Protein AF-A0A1J3I0X1-F1 (afdb_monomer_lite)

Radius of gyration: 29.66 Å; chains: 1; bounding box: 71×69×44 Å

Foldseek 3Di:
DDDDDDDDDDDDDDDDDPDDPPPPVPPDDPPPPPPDQDPQNVVLLVVQCVVCVVVCPDDRPLVVSCVVCVVPDDPPDDSVNSVVVVCVVVVPD

Secondary structure (DSSP, 8-state):
------------------------TTSSS------PPPHHHHHHHHHHHHHHHTT-SSS--HHHHHHHTTTTS-TT--HHHHHHHHHHHHS--

InterPro domains:
  IPR001005 SANT/Myb domain [PS50090] (29-90)
  IPR001005 SANT/Myb domain [SM00717] (33-92)
  IPR009057 Homedomain-like superfamily [SSF46689] (32-90)

Structure (mmCIF, N/CA/C/O backbone):
data_AF-A0A1J3I0X1-F1
#
_entry.id   AF-A0A1J3I0X1-F1
#
loop_
_atom_site.group_PDB
_atom_site.id
_atom_site.type_symbol
_atom_site.label_atom_id
_atom_site.label_alt_id
_atom_site.label_comp_id
_atom_site.label_asym_id
_atom_site.label_entity_id
_atom_site.label_seq_id
_atom_site.pdbx_PDB_ins_code
_atom_site.Cartn_x
_atom_site.Cartn_y
_atom_site.Cartn_z
_atom_site.occupancy
_atom_site.B_iso_or_equiv
_atom_site.auth_seq_id
_atom_site.auth_comp_id
_atom_site.auth_asym_id
_atom_site.auth_atom_id
_atom_site.pdbx_PDB_model_num
ATOM 1 N N . LYS A 1 1 ? -48.905 57.317 30.537 1.00 42.53 1 LYS A N 1
ATOM 2 C CA . LYS A 1 1 ? -49.903 56.322 30.070 1.00 42.53 1 LYS A CA 1
ATOM 3 C C . LYS A 1 1 ? -49.237 55.399 29.047 1.00 42.53 1 LYS A C 1
ATOM 5 O O . LYS A 1 1 ? -49.362 55.657 27.867 1.00 42.53 1 LYS A O 1
ATOM 10 N N . MET A 1 2 ? -48.495 54.379 29.494 1.00 48.78 2 MET A N 1
ATOM 11 C CA . MET A 1 2 ? -47.951 53.287 28.667 1.00 48.78 2 MET A CA 1
ATOM 12 C C . MET A 1 2 ? -47.876 52.036 29.564 1.00 48.78 2 MET A C 1
ATOM 14 O O . MET A 1 2 ? -47.176 52.047 30.571 1.00 48.78 2 MET A O 1
ATOM 18 N N . LYS A 1 3 ? -48.670 51.007 29.247 1.00 43.09 3 LYS A N 1
ATOM 19 C CA . LYS A 1 3 ? -48.637 49.641 29.808 1.00 43.09 3 LYS A CA 1
ATOM 20 C C . LYS A 1 3 ? -48.773 48.711 28.588 1.00 43.09 3 LYS A C 1
ATOM 22 O O . LYS A 1 3 ? -49.709 48.905 27.827 1.00 43.09 3 LYS A O 1
ATOM 27 N N . ASN A 1 4 ? -47.780 47.923 28.183 1.00 41.53 4 ASN A N 1
ATOM 28 C CA . ASN A 1 4 ? -47.164 46.759 28.830 1.00 41.53 4 ASN A CA 1
ATOM 29 C C . ASN A 1 4 ? -47.949 45.451 28.580 1.00 41.53 4 ASN A C 1
ATOM 31 O O . ASN A 1 4 ? -48.959 45.211 29.226 1.00 41.53 4 ASN A O 1
ATOM 35 N N . GLN A 1 5 ? -47.347 44.614 27.725 1.00 48.22 5 GLN A N 1
ATOM 36 C CA . GLN A 1 5 ? -47.151 43.163 27.869 1.00 48.22 5 GLN A CA 1
ATOM 37 C C . GLN A 1 5 ? -48.267 42.127 27.603 1.00 48.22 5 GLN A C 1
ATOM 39 O O . GLN A 1 5 ? -49.361 42.172 28.148 1.00 48.22 5 GLN A O 1
ATOM 44 N N . GLN A 1 6 ? -47.775 41.081 26.915 1.00 39.16 6 GLN A N 1
ATOM 45 C CA . GLN A 1 6 ? -48.029 39.637 27.041 1.00 39.16 6 GLN A CA 1
ATOM 46 C C . GLN A 1 6 ? -49.159 38.988 26.228 1.00 39.16 6 GLN A C 1
ATOM 48 O O . GLN A 1 6 ? -50.307 39.413 26.207 1.00 39.16 6 GLN A O 1
ATOM 53 N N . GLY A 1 7 ? -48.752 37.914 25.543 1.00 35.25 7 GLY A N 1
ATOM 54 C CA . GLY A 1 7 ? -49.517 37.178 24.548 1.00 35.25 7 GLY A CA 1
ATOM 55 C C . GLY A 1 7 ? -50.367 36.040 25.097 1.00 35.25 7 GLY A C 1
ATOM 56 O O . GLY A 1 7 ? -50.405 35.782 26.300 1.00 35.25 7 GLY A O 1
ATOM 57 N N . LYS A 1 8 ? -51.010 35.322 24.174 1.00 38.34 8 LYS A N 1
ATOM 58 C CA . LYS A 1 8 ? -51.646 34.024 24.409 1.00 38.34 8 LYS A CA 1
ATOM 59 C C . LYS A 1 8 ? -51.564 33.167 23.143 1.00 38.34 8 LYS A C 1
ATOM 61 O O . LYS A 1 8 ? -51.970 33.582 22.064 1.00 38.34 8 LYS A O 1
ATOM 66 N N . LEU A 1 9 ? -51.009 31.978 23.338 1.00 35.12 9 LEU A N 1
ATOM 67 C CA . LEU A 1 9 ? -50.976 30.815 22.459 1.00 35.12 9 LEU A CA 1
ATOM 68 C C . LEU A 1 9 ? -52.298 30.039 22.600 1.00 35.12 9 LEU A C 1
ATOM 70 O O . LEU A 1 9 ? -52.769 29.872 23.723 1.00 35.12 9 LEU A O 1
ATOM 74 N N . SER A 1 10 ? -52.860 29.523 21.503 1.00 39.25 10 SER A N 1
ATOM 75 C CA . SER A 1 10 ? -53.599 28.244 21.492 1.00 39.25 10 SER A CA 1
ATOM 76 C C . SER A 1 10 ? -53.816 27.733 20.055 1.00 39.25 10 SER A C 1
ATOM 78 O O . SER A 1 10 ? -54.560 28.308 19.270 1.00 39.25 10 SER A O 1
ATOM 80 N N . GLU A 1 11 ? -53.111 26.649 19.726 1.00 41.47 11 GLU A N 1
ATOM 81 C CA . GLU A 1 11 ? -53.387 25.682 18.645 1.00 41.47 11 GLU A CA 1
ATOM 82 C C . GLU A 1 11 ? -54.714 24.932 18.925 1.00 41.47 11 GLU A C 1
ATOM 84 O O . GLU A 1 11 ? -55.083 24.890 20.104 1.00 41.47 11 GLU A O 1
ATOM 89 N N . PRO A 1 12 ? -55.432 24.290 17.955 1.00 45.38 12 PRO A N 1
ATOM 90 C CA . PRO A 1 12 ? -54.882 23.162 17.166 1.00 45.38 12 PRO A CA 1
ATOM 91 C C . PRO A 1 12 ? -55.559 22.802 15.817 1.00 45.38 12 PRO A C 1
ATOM 93 O O . PRO A 1 12 ? -56.774 22.639 15.751 1.00 45.38 12 PRO A O 1
ATOM 96 N N . THR A 1 13 ? -54.803 22.450 14.762 1.00 37.19 13 THR A N 1
ATOM 97 C CA . THR A 1 13 ? -55.307 21.503 13.727 1.00 37.19 13 THR A CA 1
ATOM 98 C C . THR A 1 13 ? -54.191 20.763 12.960 1.00 37.19 13 THR A C 1
ATOM 100 O O . THR A 1 13 ? -53.613 21.250 12.002 1.00 37.19 13 THR A O 1
ATOM 103 N N . LYS A 1 14 ? -53.881 19.556 13.445 1.00 44.19 14 LYS A N 1
ATOM 104 C CA . LYS A 1 14 ? -53.753 18.259 12.741 1.00 44.19 14 LYS A CA 1
ATOM 105 C C . LYS A 1 14 ? -53.437 18.252 11.213 1.00 44.19 14 LYS A C 1
ATOM 107 O O . LYS A 1 14 ? -54.283 18.618 10.413 1.00 44.19 14 LYS A O 1
ATOM 112 N N . VAL A 1 15 ? -52.345 17.534 10.875 1.00 44.25 15 VAL A N 1
ATOM 113 C CA . VAL A 1 15 ? -52.087 16.725 9.642 1.00 44.25 15 VAL A CA 1
ATOM 114 C C . VAL A 1 15 ? -51.708 17.544 8.387 1.00 44.25 15 VAL A C 1
ATOM 116 O O . VAL A 1 15 ? -52.504 18.301 7.870 1.00 44.25 15 VAL A O 1
ATOM 119 N N . ALA A 1 16 ? -50.502 17.439 7.818 1.00 51.47 16 ALA A N 1
ATOM 120 C CA . ALA A 1 16 ? -49.931 16.217 7.256 1.00 51.47 16 ALA A CA 1
ATOM 121 C C . ALA A 1 16 ? -48.392 16.182 7.310 1.00 51.47 16 ALA A C 1
ATOM 123 O O . ALA A 1 16 ? -47.699 17.139 6.982 1.00 51.47 16 ALA A O 1
ATOM 124 N N . LYS A 1 17 ? -47.866 15.014 7.688 1.00 53.78 17 LYS A N 1
ATOM 125 C CA . LYS A 1 17 ? -46.442 14.669 7.663 1.00 53.78 17 LYS A CA 1
ATOM 126 C C . LYS A 1 17 ? -45.990 14.482 6.206 1.00 53.78 17 LYS A C 1
ATOM 128 O O . LYS A 1 17 ? -46.509 13.560 5.567 1.00 53.78 17 LYS A O 1
ATOM 133 N N . PRO A 1 18 ? -44.986 15.206 5.684 1.00 51.34 18 PRO A N 1
ATOM 134 C CA . PRO A 1 18 ? -44.234 14.684 4.559 1.00 51.34 18 PRO A CA 1
ATOM 135 C C . PRO A 1 18 ? -43.360 13.519 5.048 1.00 51.34 18 PRO A C 1
ATOM 137 O O . PRO A 1 18 ? -42.307 13.683 5.660 1.00 51.34 18 PRO A O 1
ATOM 140 N N . LYS A 1 19 ? -43.861 12.309 4.772 1.00 55.69 19 LYS A N 1
ATOM 141 C CA . LYS A 1 19 ? -43.074 11.110 4.445 1.00 55.69 19 LYS A CA 1
ATOM 142 C C . LYS A 1 19 ? -42.028 11.557 3.405 1.00 55.69 19 LYS A C 1
ATOM 144 O O . LYS A 1 19 ? -42.385 12.268 2.479 1.00 55.69 19 LYS A O 1
ATOM 149 N N . THR A 1 20 ? -40.744 11.260 3.461 1.00 55.31 20 THR 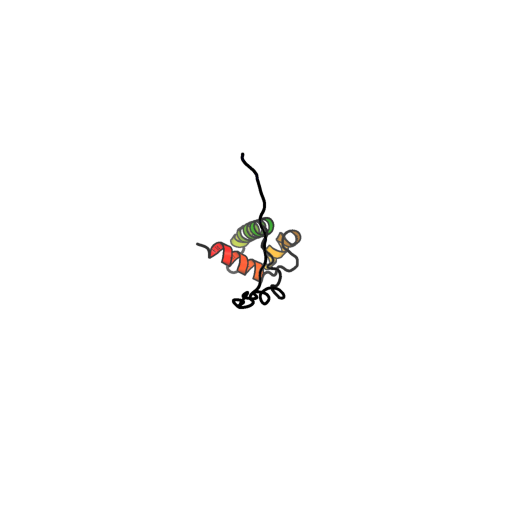A N 1
ATOM 150 C CA . THR A 1 20 ? -40.032 10.089 3.952 1.00 55.31 20 THR A CA 1
ATOM 151 C C . THR A 1 20 ? -38.655 10.567 4.402 1.00 55.31 20 THR A C 1
ATOM 153 O O . THR A 1 20 ? -37.875 11.060 3.581 1.00 55.31 20 THR A O 1
ATOM 156 N N . VAL A 1 21 ? -38.323 10.381 5.679 1.00 54.44 21 VAL A N 1
ATOM 157 C CA . VAL A 1 21 ? -36.920 10.218 6.069 1.00 54.44 21 VAL A CA 1
ATOM 158 C C . VAL A 1 21 ? -36.429 9.056 5.216 1.00 54.44 21 VAL A C 1
ATOM 160 O O . VAL A 1 21 ? -36.945 7.946 5.347 1.00 54.44 21 VAL A O 1
ATOM 163 N N . ARG A 1 22 ? -35.547 9.320 4.246 1.00 56.22 22 ARG A N 1
ATOM 164 C CA . ARG A 1 22 ? -34.840 8.239 3.564 1.00 56.22 22 ARG A CA 1
ATOM 165 C C . ARG A 1 22 ? -33.996 7.604 4.648 1.00 56.22 22 ARG A C 1
ATOM 167 O O . ARG A 1 22 ? -32.975 8.145 5.055 1.00 56.22 22 ARG A O 1
ATOM 174 N N . ASP A 1 23 ? -34.531 6.531 5.192 1.00 58.59 23 ASP A N 1
ATOM 175 C CA . ASP A 1 23 ? -33.879 5.665 6.137 1.00 58.59 23 ASP A CA 1
ATOM 176 C C . ASP A 1 23 ? -32.662 5.066 5.419 1.00 58.59 23 ASP A C 1
ATOM 178 O O . ASP A 1 23 ? -32.747 4.086 4.687 1.00 58.59 23 ASP A O 1
ATOM 182 N N . ILE A 1 24 ? -31.507 5.720 5.555 1.00 57.56 24 ILE A N 1
ATOM 183 C CA . ILE A 1 24 ? -30.214 5.226 5.049 1.00 57.56 24 ILE A CA 1
ATOM 184 C C . ILE A 1 24 ? -29.698 4.122 6.008 1.00 57.56 24 ILE A C 1
ATOM 186 O O . ILE A 1 24 ? -28.504 3.839 6.085 1.00 57.56 24 ILE A O 1
ATOM 190 N N . SER A 1 25 ? -30.582 3.463 6.771 1.00 58.75 25 SER A N 1
ATOM 191 C CA . SER A 1 25 ? -30.199 2.509 7.820 1.00 58.75 25 SER A CA 1
ATOM 192 C C . SER A 1 25 ? -29.735 1.148 7.279 1.00 58.75 25 SER A C 1
ATOM 194 O O . SER A 1 25 ? -29.239 0.317 8.038 1.00 58.75 25 SER A O 1
ATOM 196 N N . PHE A 1 26 ? -29.768 0.947 5.958 1.00 52.50 26 PHE A N 1
ATOM 197 C CA . PHE A 1 26 ? -29.282 -0.272 5.305 1.00 52.50 26 PHE A CA 1
ATOM 198 C C . PHE A 1 26 ? -27.778 -0.277 4.979 1.00 52.50 26 PHE A C 1
ATOM 200 O O . PHE A 1 26 ? -27.233 -1.331 4.666 1.00 52.50 26 PHE A O 1
ATOM 207 N N . PHE A 1 27 ? -27.068 0.856 5.062 1.00 55.25 27 PHE A N 1
ATOM 208 C CA . PHE A 1 27 ? -25.657 0.919 4.631 1.00 55.25 27 PHE A CA 1
ATOM 209 C C . PHE A 1 27 ? -24.617 0.551 5.698 1.00 55.25 27 PHE A C 1
ATOM 211 O O . PHE A 1 27 ? -23.419 0.533 5.403 1.00 55.25 27 PHE A O 1
ATOM 218 N N . ASN A 1 28 ? -25.041 0.232 6.922 1.00 59.09 28 ASN A N 1
ATOM 219 C CA . ASN A 1 28 ? -24.130 -0.016 8.034 1.00 59.09 28 ASN A CA 1
ATOM 220 C C . ASN A 1 28 ? -24.498 -1.307 8.756 1.00 59.09 28 ASN A C 1
ATOM 222 O O . ASN A 1 28 ? -25.324 -1.267 9.664 1.00 59.09 28 ASN A O 1
ATOM 226 N N . LYS A 1 29 ? -23.872 -2.428 8.369 1.00 55.56 29 LYS A N 1
ATOM 227 C CA . LYS A 1 29 ? -23.611 -3.571 9.272 1.00 55.56 29 LYS A CA 1
ATOM 228 C C . LYS A 1 29 ? -22.652 -4.633 8.720 1.00 55.56 29 LYS A C 1
ATOM 230 O O . LYS A 1 29 ? -22.083 -5.348 9.528 1.00 55.56 29 LYS A O 1
ATOM 235 N N . ASP A 1 30 ? -22.382 -4.664 7.410 1.00 51.97 30 ASP A N 1
ATOM 236 C CA . ASP A 1 30 ? -21.356 -5.553 6.821 1.00 51.97 30 ASP A CA 1
ATOM 237 C C . ASP A 1 30 ? -20.311 -4.798 5.983 1.00 51.97 30 ASP A C 1
ATOM 239 O O . ASP A 1 30 ? -19.712 -5.315 5.042 1.00 51.97 30 ASP A O 1
ATOM 243 N N . GLN A 1 31 ? -20.052 -3.528 6.306 1.00 55.44 31 GLN A N 1
ATOM 244 C CA . GLN A 1 31 ? -18.831 -2.914 5.798 1.00 55.44 31 GLN A CA 1
ATOM 245 C C . GLN A 1 31 ? -17.677 -3.543 6.566 1.00 55.44 31 GLN A C 1
ATOM 247 O O . GLN A 1 31 ? -17.325 -3.056 7.642 1.00 55.44 31 GLN A O 1
ATOM 252 N N . ARG A 1 32 ? -17.107 -4.637 6.030 1.00 54.06 32 ARG A N 1
ATOM 253 C CA . ARG A 1 32 ? -15.770 -5.118 6.409 1.00 54.06 32 ARG A CA 1
ATOM 254 C C . ARG A 1 32 ? -14.930 -3.877 6.620 1.00 54.06 32 ARG A C 1
ATOM 256 O O . ARG A 1 32 ? -14.742 -3.119 5.665 1.00 54.06 32 ARG A O 1
ATOM 263 N N . ARG A 1 33 ? -14.556 -3.618 7.878 1.00 56.91 33 ARG A N 1
ATOM 264 C CA . ARG A 1 33 ? -13.868 -2.392 8.293 1.00 56.91 33 ARG A CA 1
ATOM 265 C C . ARG A 1 33 ? -12.765 -2.181 7.271 1.00 56.91 33 ARG A C 1
ATOM 267 O O . ARG A 1 33 ? -11.877 -3.027 7.179 1.00 56.91 33 ARG A O 1
ATOM 274 N N . ARG A 1 34 ? -12.893 -1.159 6.414 1.00 62.16 34 ARG A N 1
ATOM 275 C CA . ARG A 1 34 ? -11.908 -0.926 5.357 1.00 62.16 34 ARG A CA 1
ATOM 276 C C . ARG A 1 34 ? -10.598 -0.712 6.092 1.00 62.16 34 ARG A C 1
ATOM 278 O O . ARG A 1 34 ? -10.440 0.301 6.765 1.00 62.16 34 ARG A O 1
ATOM 285 N N . LEU A 1 35 ? -9.716 -1.709 6.048 1.00 71.00 35 LEU A N 1
ATOM 286 C CA . LEU A 1 35 ? -8.393 -1.609 6.637 1.00 71.00 35 LEU A CA 1
ATOM 287 C C . LEU A 1 35 ? -7.632 -0.617 5.774 1.00 71.00 35 LEU A C 1
ATOM 289 O O . LEU A 1 35 ? -7.059 -0.970 4.736 1.00 71.00 35 LEU A O 1
ATOM 293 N N . TYR A 1 36 ? -7.717 0.647 6.181 1.00 78.25 36 TYR A N 1
ATOM 294 C CA . TYR A 1 36 ? -6.966 1.724 5.575 1.00 78.25 36 TYR A CA 1
ATOM 295 C C . TYR A 1 36 ? -5.489 1.381 5.678 1.00 78.25 36 TYR A C 1
ATOM 297 O O . TYR A 1 36 ? -5.014 0.897 6.703 1.00 78.25 36 TYR A O 1
ATOM 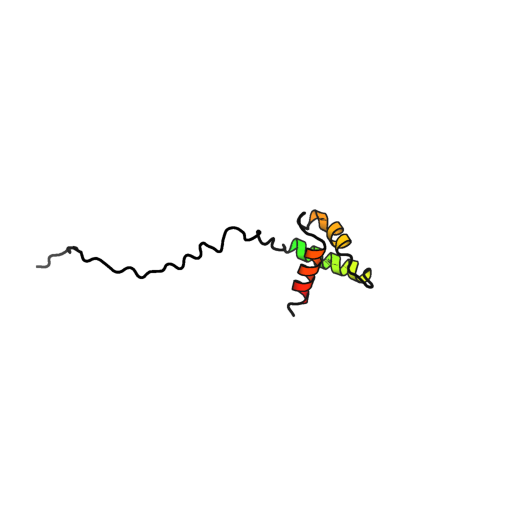305 N N . TRP A 1 37 ? -4.792 1.570 4.568 1.00 85.75 37 TRP A N 1
ATOM 306 C CA . TRP A 1 37 ? -3.347 1.476 4.560 1.00 85.75 37 TRP A CA 1
ATOM 307 C C . TRP A 1 37 ? -2.812 2.680 5.313 1.00 85.75 37 TRP A C 1
ATOM 309 O O . TRP A 1 37 ? -3.169 3.817 5.006 1.00 85.75 37 TRP A O 1
ATOM 319 N N . THR A 1 38 ? -2.021 2.416 6.340 1.00 87.25 38 THR A N 1
ATOM 320 C CA . THR A 1 38 ? -1.345 3.479 7.078 1.00 87.25 38 THR A CA 1
ATOM 321 C C . THR A 1 38 ? -0.151 3.984 6.273 1.00 87.25 38 THR A C 1
ATOM 323 O O . THR A 1 38 ? 0.438 3.233 5.496 1.00 87.25 38 THR A O 1
ATOM 326 N N . LEU A 1 39 ? 0.255 5.239 6.488 1.00 87.44 39 LEU A N 1
ATOM 327 C CA . LEU A 1 39 ? 1.442 5.806 5.830 1.00 87.44 39 LEU A CA 1
ATOM 328 C C . LEU A 1 39 ? 2.686 4.930 6.053 1.00 87.44 39 LEU A C 1
ATOM 330 O O . LEU A 1 39 ? 3.452 4.696 5.129 1.00 87.44 39 LEU A O 1
ATOM 334 N N . LYS A 1 40 ? 2.818 4.349 7.252 1.00 88.75 40 LYS A N 1
ATOM 335 C CA . LYS A 1 40 ? 3.893 3.416 7.611 1.00 88.75 40 LYS A CA 1
ATOM 336 C C . LYS A 1 40 ? 3.906 2.167 6.719 1.00 88.75 40 LYS A C 1
ATOM 338 O O . LYS A 1 40 ? 4.965 1.736 6.267 1.00 88.75 40 LYS A O 1
ATOM 343 N N . GLU A 1 41 ? 2.734 1.576 6.476 1.00 89.19 41 GLU A N 1
ATOM 344 C CA . GLU A 1 41 ? 2.594 0.428 5.574 1.00 89.19 41 GLU A CA 1
ATOM 345 C C . GLU A 1 41 ? 2.906 0.823 4.127 1.00 89.19 41 GLU A C 1
ATOM 347 O O . GLU A 1 41 ? 3.584 0.080 3.425 1.00 89.19 41 GLU A O 1
ATOM 352 N N . GLU A 1 42 ? 2.439 1.986 3.675 1.00 90.25 42 GLU A N 1
ATOM 353 C CA . GLU A 1 42 ? 2.690 2.478 2.315 1.00 90.25 42 GLU A CA 1
ATOM 354 C C . GLU A 1 42 ? 4.179 2.746 2.064 1.00 90.25 42 GLU A C 1
ATOM 356 O O . GLU A 1 42 ? 4.711 2.335 1.031 1.00 90.25 42 GLU A O 1
ATOM 361 N N . GLU A 1 43 ? 4.871 3.361 3.024 1.00 91.69 43 GLU A N 1
ATOM 362 C CA . GLU A 1 43 ? 6.319 3.573 2.973 1.00 91.69 43 GLU A CA 1
ATOM 363 C C . GLU A 1 43 ? 7.075 2.245 2.917 1.00 91.69 43 GLU A C 1
ATOM 365 O O . GLU A 1 43 ? 7.921 2.057 2.041 1.00 91.69 43 GLU A O 1
ATOM 370 N N . MET A 1 44 ? 6.737 1.284 3.784 1.00 91.75 44 MET A N 1
ATOM 371 C CA . MET A 1 44 ? 7.375 -0.037 3.752 1.00 91.75 44 MET A CA 1
ATOM 372 C C . MET A 1 44 ? 7.074 -0.805 2.469 1.00 91.75 44 MET A C 1
ATOM 374 O O . MET A 1 44 ? 7.946 -1.513 1.963 1.00 91.75 44 MET A O 1
ATOM 378 N N . LEU A 1 45 ? 5.871 -0.657 1.913 1.00 92.06 45 LEU A N 1
ATOM 379 C CA . LEU A 1 45 ? 5.528 -1.228 0.618 1.00 92.06 45 LEU A CA 1
ATOM 380 C C . LEU A 1 45 ? 6.393 -0.614 -0.484 1.00 92.06 45 LEU A C 1
ATOM 382 O O . LEU A 1 45 ? 6.919 -1.356 -1.306 1.00 92.06 45 LEU A O 1
ATOM 386 N N . LYS A 1 46 ? 6.599 0.707 -0.482 1.00 91.62 46 LYS A N 1
ATOM 387 C CA . LYS A 1 46 ? 7.441 1.395 -1.467 1.00 91.62 46 LYS A CA 1
ATOM 388 C C . LYS A 1 46 ? 8.906 0.970 -1.368 1.00 91.62 46 LYS A C 1
ATOM 390 O O . LYS A 1 46 ? 9.475 0.570 -2.378 1.00 91.62 46 LYS A O 1
ATOM 395 N N . VAL A 1 47 ? 9.477 0.967 -0.162 1.00 92.06 47 VAL A N 1
ATOM 396 C CA . VAL A 1 47 ? 10.861 0.518 0.086 1.00 92.06 47 VAL A CA 1
ATOM 397 C C . VAL A 1 47 ? 11.040 -0.946 -0.312 1.00 92.06 47 VAL A C 1
ATOM 399 O O . VAL A 1 47 ? 12.020 -1.302 -0.963 1.00 92.06 47 VAL A O 1
ATOM 402 N N . GLY A 1 48 ? 10.080 -1.803 0.046 1.00 90.94 48 GLY A N 1
ATOM 403 C CA . GLY A 1 48 ? 10.086 -3.205 -0.346 1.00 90.94 48 GLY A CA 1
ATOM 404 C C . GLY A 1 48 ? 10.022 -3.366 -1.862 1.00 90.94 48 GLY A C 1
ATOM 405 O O . GLY A 1 48 ? 10.840 -4.079 -2.434 1.00 90.94 48 GLY A O 1
ATOM 406 N N . VAL A 1 49 ? 9.094 -2.681 -2.532 1.00 89.25 49 VAL A N 1
ATOM 407 C CA . VAL A 1 49 ? 8.986 -2.747 -3.991 1.00 89.25 49 VAL A CA 1
ATOM 408 C C . VAL A 1 49 ? 10.264 -2.260 -4.656 1.00 89.25 49 VAL A C 1
ATOM 410 O O . VAL A 1 49 ? 10.748 -2.957 -5.527 1.00 89.25 49 VAL A O 1
ATOM 413 N N . GLU A 1 50 ? 10.854 -1.146 -4.235 1.00 88.75 50 GLU A N 1
ATOM 414 C CA . GLU A 1 50 ? 12.090 -0.615 -4.824 1.00 88.75 50 GLU A CA 1
ATOM 415 C C . GLU A 1 50 ? 13.276 -1.574 -4.642 1.00 88.75 50 GLU A C 1
ATOM 417 O O . GLU A 1 50 ? 13.979 -1.900 -5.598 1.00 88.75 50 GLU A O 1
ATOM 422 N N . LYS A 1 51 ? 13.435 -2.123 -3.432 1.00 88.88 51 LYS A N 1
ATOM 423 C CA . LYS A 1 51 ? 14.510 -3.067 -3.107 1.00 88.88 51 LYS A CA 1
ATOM 424 C C . LYS A 1 51 ? 14.374 -4.392 -3.852 1.00 88.88 51 LYS A C 1
ATOM 426 O O . LYS A 1 51 ? 15.369 -4.952 -4.302 1.00 88.88 51 LYS A O 1
ATOM 431 N N . PHE A 1 52 ? 13.151 -4.901 -3.980 1.00 86.75 52 PHE A N 1
ATOM 432 C CA . PHE A 1 52 ? 12.894 -6.147 -4.694 1.00 86.75 52 PHE A CA 1
ATOM 433 C C . PHE A 1 52 ? 12.658 -5.952 -6.187 1.00 86.75 52 PHE A C 1
ATOM 435 O O . PHE A 1 52 ? 12.756 -6.939 -6.897 1.00 86.75 52 PHE A O 1
ATOM 442 N N . ALA A 1 53 ? 12.395 -4.745 -6.689 1.00 84.25 53 ALA A N 1
ATOM 443 C CA . ALA A 1 53 ? 12.240 -4.480 -8.120 1.00 84.25 53 ALA A CA 1
ATOM 444 C C . ALA A 1 53 ? 13.543 -4.753 -8.876 1.00 84.25 53 ALA A C 1
ATOM 446 O O . ALA A 1 53 ? 13.501 -5.332 -9.956 1.00 84.25 53 ALA A O 1
ATOM 447 N N . ALA A 1 54 ? 14.689 -4.413 -8.276 1.00 79.81 54 ALA A N 1
ATOM 448 C CA . ALA A 1 54 ? 16.007 -4.726 -8.829 1.00 79.81 54 ALA A CA 1
ATOM 449 C C . ALA A 1 54 ? 16.261 -6.244 -8.935 1.00 79.81 54 ALA A C 1
ATOM 451 O O . ALA A 1 54 ? 16.876 -6.714 -9.886 1.00 79.81 54 ALA A O 1
ATOM 452 N N . GLU A 1 55 ? 15.748 -7.021 -7.978 1.00 77.62 55 GLU A N 1
ATOM 453 C CA . GLU A 1 55 ? 15.848 -8.488 -7.958 1.00 77.62 55 GLU A CA 1
ATOM 454 C C . GLU A 1 55 ? 14.775 -9.151 -8.852 1.00 77.62 55 GLU A C 1
ATOM 456 O O . GLU A 1 55 ? 14.968 -10.214 -9.450 1.00 77.62 55 GLU A O 1
ATOM 461 N N . ALA A 1 56 ? 13.607 -8.516 -8.955 1.00 71.19 56 ALA A N 1
ATOM 462 C CA . ALA A 1 56 ? 12.410 -9.007 -9.620 1.00 71.19 56 ALA A CA 1
ATOM 463 C C . ALA A 1 56 ? 12.470 -8.771 -11.131 1.00 71.19 56 ALA A C 1
ATOM 465 O O . ALA A 1 56 ? 11.636 -8.080 -11.705 1.00 71.19 56 ALA A O 1
ATOM 466 N N . ASN A 1 57 ? 13.417 -9.427 -11.797 1.00 67.50 57 ASN A N 1
ATOM 467 C CA . ASN A 1 57 ? 13.597 -9.362 -13.250 1.00 67.50 57 ASN A CA 1
ATOM 468 C C . ASN A 1 57 ? 12.327 -9.704 -14.064 1.00 67.50 57 ASN A C 1
ATOM 470 O O . ASN A 1 57 ? 12.215 -9.307 -15.220 1.00 67.50 57 ASN A O 1
ATOM 474 N N . LYS A 1 58 ? 11.380 -10.479 -13.504 1.00 71.81 58 LYS A N 1
ATOM 475 C CA . LYS A 1 58 ? 10.153 -10.920 -14.208 1.00 71.81 58 LYS A CA 1
ATOM 476 C C . LYS A 1 58 ? 8.878 -10.912 -13.361 1.00 71.81 58 LYS A C 1
ATOM 478 O O . LYS A 1 58 ? 7.797 -10.717 -13.905 1.00 71.81 58 LYS A O 1
ATOM 483 N N . ASN A 1 59 ? 8.968 -11.150 -12.050 1.00 80.50 59 ASN A N 1
ATOM 484 C CA . ASN A 1 59 ? 7.792 -11.211 -11.181 1.00 80.50 59 ASN A CA 1
ATOM 485 C C . ASN A 1 59 ? 8.097 -10.642 -9.795 1.00 80.50 59 ASN A C 1
ATOM 487 O O . ASN A 1 59 ? 9.052 -11.066 -9.145 1.00 80.50 59 ASN A O 1
ATOM 491 N N . MET A 1 60 ? 7.255 -9.718 -9.330 1.00 85.44 60 MET A N 1
ATOM 492 C CA . MET A 1 60 ? 7.425 -9.084 -8.024 1.00 85.44 60 MET A CA 1
ATOM 493 C C . MET A 1 60 ? 7.211 -10.088 -6.881 1.00 85.44 60 MET A C 1
ATOM 495 O O . MET A 1 60 ? 6.120 -10.662 -6.770 1.00 85.44 60 MET A O 1
ATOM 499 N N . PRO A 1 61 ? 8.202 -10.290 -5.988 1.00 90.00 61 PRO A N 1
ATOM 500 C CA . PRO A 1 61 ? 8.084 -11.213 -4.870 1.00 90.00 61 PRO A CA 1
ATOM 501 C C . PRO A 1 61 ? 7.319 -10.563 -3.707 1.00 90.00 61 PRO A C 1
ATOM 503 O O . PRO A 1 61 ? 7.881 -10.278 -2.651 1.00 90.00 61 PRO A O 1
ATOM 506 N N . TRP A 1 62 ? 6.006 -10.376 -3.869 1.00 90.75 62 TRP A N 1
ATOM 507 C CA . TRP A 1 62 ? 5.126 -9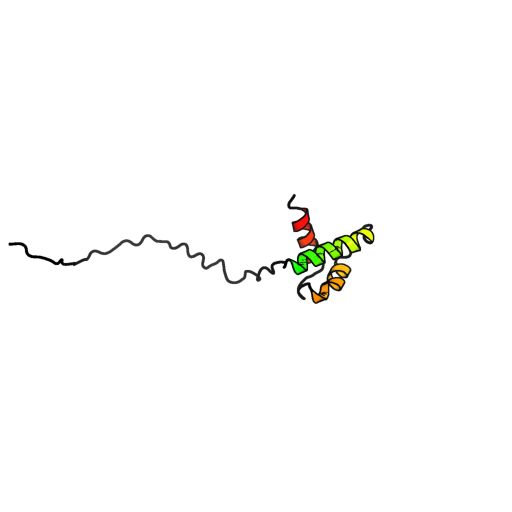.799 -2.838 1.00 90.75 62 TRP A CA 1
ATOM 508 C C . TRP A 1 62 ? 5.210 -10.527 -1.491 1.00 90.75 62 TRP A C 1
ATOM 510 O O . TRP A 1 62 ? 5.110 -9.896 -0.444 1.00 90.75 62 TRP A O 1
ATOM 520 N N . ARG A 1 63 ? 5.466 -11.843 -1.509 1.00 90.62 63 ARG A N 1
ATOM 521 C CA . ARG A 1 63 ? 5.734 -12.640 -0.300 1.00 90.62 63 ARG A CA 1
ATOM 522 C C . ARG A 1 63 ? 6.961 -12.143 0.469 1.00 90.62 63 ARG A C 1
ATOM 524 O O . ARG A 1 63 ? 6.864 -11.964 1.675 1.00 90.62 63 ARG A O 1
ATOM 531 N N . LYS A 1 64 ? 8.075 -11.866 -0.221 1.00 90.19 64 LYS A N 1
ATOM 532 C CA . LYS A 1 64 ? 9.303 -11.364 0.419 1.00 90.19 64 LYS A CA 1
ATOM 533 C C . LYS A 1 64 ? 9.110 -9.954 0.982 1.00 90.19 64 LYS A C 1
ATOM 535 O O . LYS A 1 64 ? 9.626 -9.651 2.052 1.00 90.19 64 LYS A O 1
ATOM 540 N N . ILE A 1 65 ? 8.334 -9.110 0.296 1.00 90.81 65 ILE A N 1
ATOM 541 C CA . ILE A 1 65 ? 7.978 -7.772 0.799 1.00 90.81 65 ILE A CA 1
ATOM 542 C C . ILE A 1 65 ? 7.135 -7.884 2.070 1.00 90.81 65 ILE A C 1
ATOM 544 O O . ILE A 1 65 ? 7.443 -7.229 3.063 1.00 90.81 65 ILE A O 1
ATOM 548 N N . LEU A 1 66 ? 6.104 -8.734 2.058 1.00 90.50 66 LEU A N 1
ATOM 549 C CA . LEU A 1 66 ? 5.255 -8.962 3.226 1.00 90.50 66 LEU A CA 1
ATOM 550 C C . LEU A 1 66 ? 6.073 -9.465 4.421 1.00 90.50 66 LEU A C 1
ATOM 552 O O . LEU A 1 66 ? 5.858 -9.017 5.539 1.00 90.50 66 LEU A O 1
ATOM 556 N N . GLU A 1 67 ? 7.033 -10.357 4.183 1.00 90.31 67 GLU A N 1
ATOM 557 C CA . GLU A 1 67 ? 7.899 -10.911 5.224 1.00 90.31 67 GLU A CA 1
ATOM 558 C C . GLU A 1 67 ? 8.868 -9.864 5.796 1.00 90.31 67 GLU A C 1
ATOM 560 O O . GLU A 1 67 ? 8.984 -9.737 7.015 1.00 90.31 67 GLU A O 1
ATOM 565 N N . MET A 1 68 ? 9.468 -9.030 4.937 1.00 88.31 68 MET A N 1
ATOM 566 C CA . MET A 1 68 ? 10.282 -7.878 5.349 1.00 88.31 68 MET A CA 1
ATOM 567 C C . MET A 1 68 ? 9.483 -6.898 6.215 1.00 88.31 68 MET A C 1
ATOM 569 O O . MET A 1 68 ? 9.981 -6.388 7.218 1.00 88.31 68 MET A O 1
ATOM 573 N N . GLY A 1 69 ? 8.236 -6.636 5.831 1.00 85.88 69 GLY A N 1
ATOM 574 C CA . GLY A 1 69 ? 7.346 -5.726 6.533 1.00 85.88 69 GLY A CA 1
ATOM 575 C C . GLY A 1 69 ? 6.421 -6.405 7.536 1.00 85.88 69 GLY A C 1
ATOM 576 O O . GLY A 1 69 ? 5.484 -5.753 7.968 1.00 85.88 69 GLY A O 1
ATOM 577 N N . LYS A 1 70 ? 6.640 -7.663 7.945 1.00 87.44 70 LYS A N 1
ATOM 578 C CA . LYS A 1 70 ? 5.691 -8.418 8.796 1.00 87.44 70 LYS A CA 1
ATOM 579 C C . LYS A 1 70 ? 5.379 -7.730 10.134 1.00 87.44 70 LYS A C 1
ATOM 581 O O . LYS A 1 70 ? 4.328 -7.960 10.714 1.00 87.44 70 LYS A O 1
ATOM 586 N N . LYS A 1 71 ? 6.296 -6.888 10.623 1.00 86.56 71 LYS A N 1
ATOM 587 C CA . LYS A 1 71 ? 6.115 -6.066 11.835 1.00 86.56 71 LYS A CA 1
ATOM 588 C C . LYS A 1 71 ? 5.356 -4.754 11.592 1.00 86.56 71 LYS A C 1
ATOM 590 O O . LYS A 1 71 ? 4.936 -4.121 12.551 1.00 86.56 71 LYS A O 1
ATOM 595 N N . VAL A 1 72 ? 5.261 -4.313 10.340 1.00 87.94 72 VAL A N 1
ATOM 596 C CA . VAL A 1 72 ? 4.655 -3.034 9.937 1.00 87.94 72 VAL A CA 1
ATOM 597 C C . VAL A 1 72 ? 3.299 -3.249 9.269 1.00 87.94 72 VAL A C 1
ATOM 599 O O . VAL A 1 72 ? 2.365 -2.498 9.528 1.00 87.94 72 VAL A O 1
ATOM 602 N N . PHE A 1 73 ? 3.185 -4.275 8.429 1.00 87.50 73 PHE A N 1
ATOM 603 C CA . PHE A 1 73 ? 1.931 -4.706 7.835 1.00 87.50 73 PHE A CA 1
ATOM 604 C C . PHE A 1 73 ? 1.030 -5.359 8.874 1.00 87.50 73 PHE A C 1
ATOM 606 O O . PHE A 1 73 ? 1.491 -6.086 9.754 1.00 87.50 73 PHE A O 1
ATOM 613 N N . HIS A 1 74 ? -0.274 -5.131 8.725 1.00 84.19 74 HIS A N 1
ATOM 614 C CA . HIS A 1 74 ? -1.271 -5.845 9.511 1.00 84.19 74 HIS A CA 1
ATOM 615 C C . HIS A 1 74 ? -1.207 -7.356 9.220 1.00 84.19 74 HIS A C 1
ATOM 617 O O . HIS A 1 74 ? -1.019 -7.766 8.075 1.00 84.19 74 HIS A O 1
ATOM 623 N N . GLU A 1 75 ? -1.414 -8.198 10.232 1.00 84.62 75 GLU A N 1
ATOM 624 C CA . GLU A 1 75 ? -1.342 -9.669 10.124 1.00 84.62 75 GLU A CA 1
ATOM 625 C C . GLU A 1 75 ? -2.310 -10.264 9.088 1.00 84.62 75 GLU A C 1
ATOM 627 O O . GLU A 1 75 ? -2.058 -11.315 8.504 1.00 84.62 75 GLU A O 1
ATOM 632 N N . THR A 1 76 ? -3.402 -9.554 8.814 1.00 84.06 76 THR A N 1
ATOM 633 C CA . THR A 1 76 ? -4.413 -9.938 7.825 1.00 84.06 76 THR A CA 1
ATOM 634 C C . THR A 1 76 ? -4.028 -9.560 6.394 1.00 84.06 76 THR A C 1
ATOM 636 O O . THR A 1 76 ? -4.785 -9.866 5.475 1.00 84.06 76 THR A O 1
ATOM 639 N N . ARG A 1 77 ? -2.912 -8.843 6.179 1.00 87.00 77 ARG A N 1
ATOM 640 C CA . ARG A 1 77 ? -2.461 -8.451 4.838 1.00 87.00 77 ARG A CA 1
ATOM 641 C C . ARG A 1 77 ? -1.915 -9.662 4.110 1.00 87.00 77 ARG A C 1
ATOM 643 O O . ARG A 1 77 ? -0.994 -10.335 4.567 1.00 87.00 77 ARG A O 1
ATOM 650 N N . THR A 1 78 ? -2.447 -9.893 2.922 1.00 89.56 78 THR A N 1
ATOM 651 C CA . THR A 1 78 ? -1.961 -10.936 2.031 1.00 89.56 78 THR A CA 1
ATOM 652 C C . THR A 1 78 ? -1.026 -10.350 0.973 1.00 89.56 78 THR A C 1
ATOM 654 O O . THR A 1 78 ? -1.104 -9.162 0.649 1.00 89.56 78 THR A O 1
ATOM 657 N N . PRO A 1 79 ? -0.158 -11.169 0.353 1.00 89.94 79 PRO A N 1
ATOM 658 C CA . PRO A 1 79 ? 0.664 -10.719 -0.770 1.00 89.94 79 PRO A CA 1
ATOM 659 C C . PRO A 1 79 ? -0.166 -10.140 -1.932 1.00 89.94 79 PRO A C 1
ATOM 661 O O . PRO A 1 79 ? 0.319 -9.278 -2.663 1.00 89.94 79 PRO A O 1
ATOM 664 N N . ALA A 1 80 ? -1.415 -10.595 -2.097 1.00 88.69 80 ALA A N 1
ATOM 665 C CA . ALA A 1 80 ? -2.349 -10.058 -3.083 1.00 88.69 80 ALA A CA 1
ATOM 666 C C . ALA A 1 80 ? -2.786 -8.625 -2.734 1.00 88.69 80 ALA A C 1
ATOM 668 O O . ALA A 1 80 ? -2.740 -7.759 -3.606 1.00 88.69 80 ALA A O 1
ATOM 669 N N . ASP A 1 81 ? -3.089 -8.344 -1.460 1.00 88.94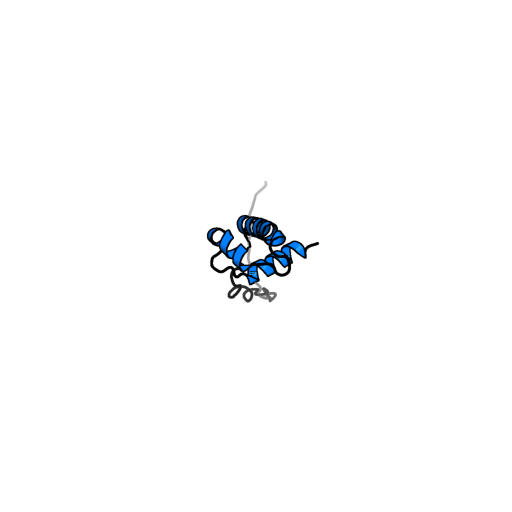 81 ASP A N 1
ATOM 670 C CA . ASP A 1 81 ? -3.439 -6.991 -1.004 1.00 88.94 81 ASP A CA 1
ATOM 671 C C . ASP A 1 81 ? -2.317 -5.985 -1.281 1.00 88.94 81 ASP A C 1
ATOM 673 O O . ASP A 1 81 ? -2.585 -4.854 -1.685 1.00 88.94 81 ASP A O 1
ATOM 677 N N . LEU A 1 82 ? -1.054 -6.390 -1.092 1.00 90.56 82 LEU A N 1
ATOM 678 C CA . LEU A 1 82 ? 0.114 -5.554 -1.394 1.00 90.56 82 LEU A CA 1
ATOM 679 C C . LEU A 1 82 ? 0.176 -5.211 -2.886 1.00 90.56 82 LEU A C 1
ATOM 681 O O . LEU A 1 82 ? 0.379 -4.050 -3.245 1.00 90.56 82 LEU A O 1
ATOM 685 N N . LYS A 1 83 ? -0.039 -6.208 -3.752 1.00 89.38 83 LYS A N 1
ATOM 686 C CA . LYS A 1 83 ? -0.085 -6.014 -5.205 1.00 89.38 83 LYS A CA 1
ATOM 687 C C . LYS A 1 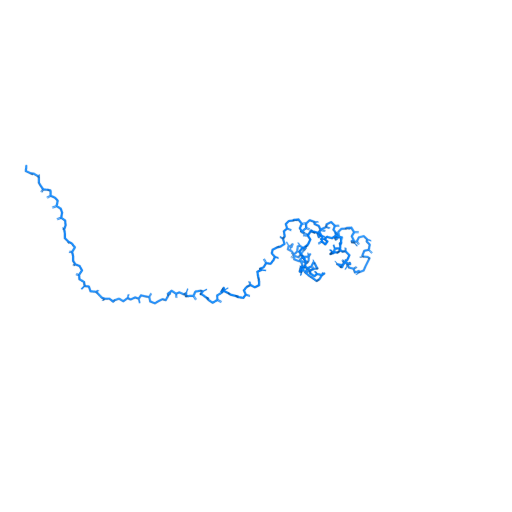83 ? -1.206 -5.053 -5.596 1.00 89.38 83 LYS A C 1
ATOM 689 O O . LYS A 1 83 ? -0.964 -4.127 -6.369 1.00 89.38 83 LYS A O 1
ATOM 694 N N . ASP A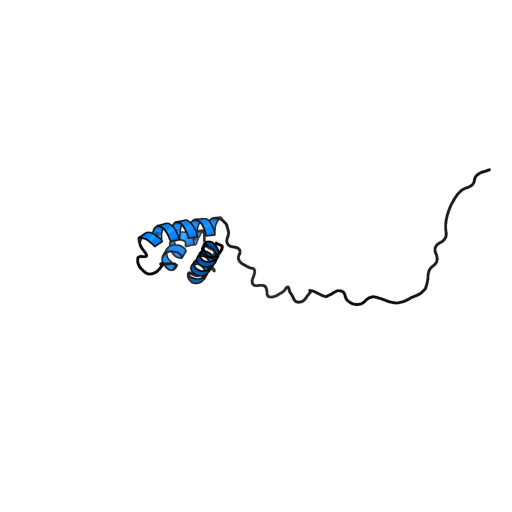 1 84 ? -2.415 -5.255 -5.081 1.00 88.75 84 ASP A N 1
ATOM 695 C CA . ASP A 1 84 ? -3.565 -4.411 -5.420 1.00 88.75 84 ASP A CA 1
ATOM 696 C C . ASP A 1 84 ? -3.423 -2.992 -4.871 1.00 88.75 84 ASP A C 1
ATOM 698 O O . ASP A 1 84 ? -3.737 -2.023 -5.568 1.00 88.75 84 ASP A O 1
ATOM 702 N N . LYS A 1 85 ? -2.853 -2.835 -3.673 1.00 89.75 85 LYS A N 1
ATOM 703 C CA . LYS A 1 85 ? -2.510 -1.515 -3.145 1.00 89.75 85 LYS A CA 1
ATOM 704 C C . LYS A 1 85 ? -1.474 -0.819 -4.014 1.00 89.75 85 LYS A C 1
ATOM 706 O O . LYS A 1 85 ? -1.676 0.344 -4.356 1.00 89.75 85 LYS A O 1
ATOM 711 N N . TRP A 1 86 ? -0.401 -1.512 -4.396 1.00 89.06 86 TRP A N 1
ATOM 712 C CA . TRP A 1 86 ? 0.623 -0.950 -5.274 1.00 89.06 86 TRP A CA 1
ATOM 713 C C . TRP A 1 86 ? 0.027 -0.500 -6.608 1.00 89.06 86 TRP A C 1
ATOM 715 O O . TRP A 1 86 ? 0.256 0.629 -7.028 1.00 89.06 86 TRP A O 1
ATOM 725 N N . ARG A 1 87 ? -0.824 -1.333 -7.221 1.00 87.94 87 ARG A N 1
ATOM 726 C CA . ARG A 1 87 ? -1.562 -0.994 -8.449 1.00 87.94 87 ARG A CA 1
ATOM 727 C C . ARG A 1 87 ? -2.424 0.255 -8.290 1.00 87.94 87 ARG A C 1
ATOM 729 O O . ARG A 1 87 ? -2.419 1.098 -9.177 1.00 87.94 87 ARG A O 1
ATOM 736 N N . ASN A 1 88 ? -3.132 0.396 -7.170 1.00 87.25 88 ASN A N 1
ATOM 737 C CA . ASN A 1 88 ? -3.917 1.597 -6.880 1.00 87.25 88 ASN A CA 1
ATOM 738 C C . ASN A 1 88 ? -3.021 2.840 -6.718 1.00 87.25 88 ASN A C 1
ATOM 740 O O . ASN A 1 88 ? -3.392 3.912 -7.178 1.00 87.25 88 ASN A O 1
ATOM 744 N N . MET A 1 89 ? -1.826 2.706 -6.129 1.00 84.69 89 MET A N 1
ATOM 745 C CA . MET A 1 89 ? -0.879 3.823 -5.996 1.00 84.69 89 MET A CA 1
ATOM 746 C C . MET A 1 89 ? -0.270 4.252 -7.340 1.00 84.69 89 MET A C 1
ATOM 748 O O . MET A 1 89 ? -0.159 5.447 -7.589 1.00 84.69 89 MET A O 1
ATOM 752 N N . ILE A 1 90 ? 0.091 3.309 -8.219 1.00 84.75 90 ILE A N 1
ATOM 753 C CA . ILE A 1 90 ? 0.692 3.623 -9.533 1.00 84.75 90 ILE A CA 1
ATOM 754 C C . ILE A 1 90 ? -0.344 3.978 -10.610 1.00 84.75 90 ILE A C 1
ATOM 756 O O . ILE A 1 90 ? -0.018 4.688 -11.554 1.00 84.75 90 ILE A O 1
ATOM 760 N N . GLY A 1 91 ? -1.576 3.474 -10.494 1.00 73.50 91 GLY A N 1
ATOM 761 C CA . GLY A 1 91 ? -2.649 3.662 -11.477 1.00 73.50 91 GLY A CA 1
ATOM 762 C C . GLY A 1 91 ? -3.442 4.961 -11.318 1.00 73.50 91 GLY A C 1
ATOM 763 O O . GLY A 1 91 ? -4.342 5.219 -12.107 1.00 73.50 91 GLY A O 1
ATOM 764 N N . ARG A 1 92 ? -3.134 5.777 -10.303 1.00 61.75 92 ARG A N 1
ATOM 765 C CA . ARG A 1 92 ? -3.727 7.105 -10.055 1.00 61.75 92 ARG A CA 1
ATOM 766 C C . ARG A 1 92 ? -2.970 8.227 -10.786 1.00 61.75 92 ARG A C 1
ATOM 768 O O . ARG A 1 92 ? -2.782 9.299 -10.213 1.00 61.75 92 ARG A O 1
ATOM 775 N N . ARG A 1 93 ? -2.491 7.971 -12.003 1.00 48.38 93 ARG A N 1
ATOM 776 C CA . ARG A 1 93 ? -1.755 8.954 -12.807 1.00 48.38 93 ARG A CA 1
ATOM 777 C C . ARG A 1 93 ? -2.580 9.442 -13.982 1.00 48.38 93 ARG A C 1
ATOM 779 O O . ARG A 1 93 ? -3.303 8.602 -14.557 1.00 48.38 93 ARG A O 1
#

pLDDT: mean 72.14, std 19.01, range [35.12, 92.06]

Organism: Noccaea caerulescens (NCBI:txid107243)

Sequence (93 aa):
KMKNQQGKLSEPTKVAKPKTVRDISFFNKDQRRRLYWTLKEEEMLKVGVEKFAAEANKNMPWRKILEMGKKVFHETRTPADLKDKWRNMIGRR